Protein AF-A0A967JFW3-F1 (afdb_monomer)

Mean predicted aligned error: 3.4 Å

pLDDT: mean 95.42, std 6.38, range [61.75, 98.56]

Radius of gyration: 13.03 Å; Cα contacts (8 Å, |Δi|>4): 23; chains: 1; bounding box: 20×32×34 Å

Nearest PDB structures (foldseek):
  3lwb-assembly1_B  TM=9.738E-01  e=2.074E-02  Mycobacterium tuberculosis
  8evv-assembly1_A  TM=9.033E-01  e=3.462E-01  Pseudomonas aeruginosa PAO1
  8evv-assembly2_B  TM=9.791E-01  e=4.966E-01  Pseudomonas aeruginosa PAO1
  5nri-assembly1_A  TM=8.950E-01  e=4.966E-01  Burkholderia pseudomallei 1106a

Solvent-accessible surface area (backbone atoms only — not comparable to full-atom values): 3131 Å² total; per-residue (Å²): 138,82,93,81,85,77,92,78,63,61,78,49,82,87,21,69,60,42,42,59,38,39,77,75,72,39,47,67,68,58,48,52,52,50,52,53,51,53,56,71,71,48,75,87,70,101,123

Foldseek 3Di:
DDDDDDPDFDLDCPTPVQVVCVVVPQHSVNVVVVVVVVVVPDDPDDD

Sequence (47 aa):
LVNEVNTMPGFTPTSMFPMLWAEVGLDYPALVDRLITTALSRPVGLR

Structure (mmCIF, N/CA/C/O backbone):
data_AF-A0A967JFW3-F1
#
_entry.id   AF-A0A967JFW3-F1
#
loop_
_atom_site.group_PDB
_atom_site.id
_atom_site.type_symbol
_atom_site.label_atom_id
_atom_site.label_alt_id
_atom_site.label_comp_id
_atom_site.label_asym_id
_atom_site.label_entity_id
_atom_site.label_seq_id
_atom_site.pdbx_PDB_ins_code
_atom_site.Cartn_x
_atom_site.Cartn_y
_atom_site.Cartn_z
_atom_site.occupancy
_atom_site.B_iso_or_equiv
_atom_site.auth_seq_id
_atom_site.auth_comp_id
_atom_site.auth_asym_id
_atom_site.auth_atom_id
_atom_site.pdbx_PDB_model_num
ATOM 1 N N . LEU A 1 1 ? -2.478 -23.544 -5.282 1.00 84.38 1 LEU A N 1
ATOM 2 C CA . LEU A 1 1 ? -1.283 -23.470 -4.412 1.00 84.38 1 LEU A CA 1
ATOM 3 C C . LEU A 1 1 ? -0.961 -21.992 -4.208 1.00 84.38 1 LEU A C 1
ATOM 5 O O . LEU A 1 1 ? -1.023 -21.265 -5.191 1.00 84.38 1 LEU A O 1
ATOM 9 N N . VAL A 1 2 ? -0.679 -21.547 -2.984 1.00 93.44 2 VAL A N 1
ATOM 10 C CA . VAL A 1 2 ? -0.212 -20.178 -2.690 1.00 93.44 2 VAL A CA 1
ATOM 11 C C . VAL A 1 2 ? 1.201 -20.307 -2.139 1.00 93.44 2 VAL A C 1
ATOM 13 O O . VAL A 1 2 ? 1.405 -21.104 -1.229 1.00 93.44 2 VAL A O 1
ATOM 16 N N . ASN A 1 3 ? 2.160 -19.583 -2.720 1.00 96.62 3 ASN A N 1
ATOM 17 C CA . ASN A 1 3 ? 3.559 -19.657 -2.296 1.00 96.62 3 ASN A CA 1
ATOM 18 C C . ASN A 1 3 ? 3.801 -18.819 -1.034 1.00 96.62 3 ASN A C 1
ATOM 20 O O . ASN A 1 3 ? 4.223 -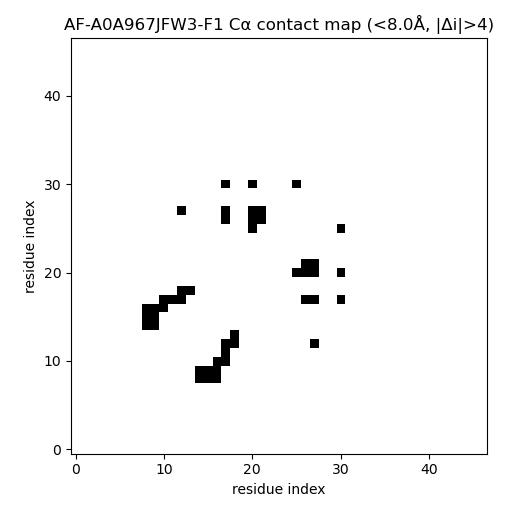19.340 -0.010 1.00 96.62 3 ASN A O 1
ATOM 24 N N . GLU A 1 4 ? 3.472 -17.528 -1.097 1.00 97.69 4 GLU A N 1
ATOM 25 C CA . GLU A 1 4 ? 3.633 -16.587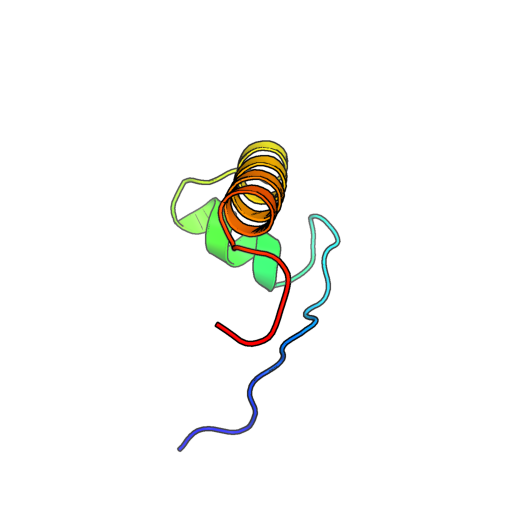 0.010 1.00 97.69 4 GLU A CA 1
ATOM 26 C C . GLU A 1 4 ? 2.627 -15.435 -0.088 1.00 97.69 4 GL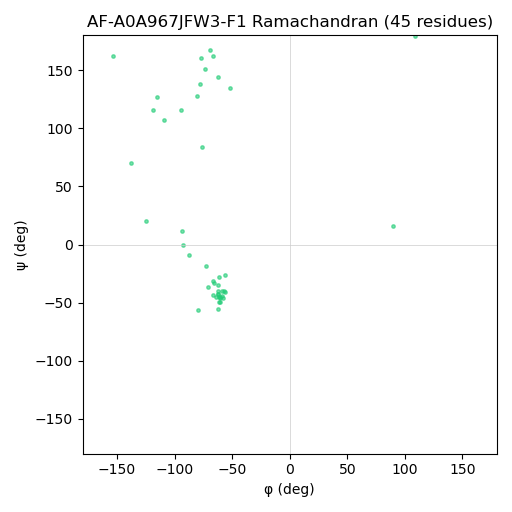U A C 1
ATOM 28 O O . GLU A 1 4 ? 2.063 -15.168 -1.152 1.00 97.69 4 GLU A O 1
ATOM 33 N N . VAL A 1 5 ? 2.431 -14.736 1.031 1.00 96.88 5 VAL A N 1
ATOM 34 C CA . VAL A 1 5 ? 1.729 -13.451 1.086 1.00 96.88 5 VAL A CA 1
ATOM 35 C C . VAL A 1 5 ? 2.714 -12.415 1.607 1.00 96.88 5 VAL A C 1
ATOM 37 O O . VAL A 1 5 ? 3.154 -12.496 2.752 1.00 96.88 5 VAL A O 1
ATOM 40 N N . ASN A 1 6 ? 3.053 -11.436 0.772 1.00 96.69 6 ASN A N 1
ATOM 41 C CA . ASN A 1 6 ? 3.965 -10.362 1.141 1.00 96.69 6 ASN A CA 1
ATOM 42 C C . ASN A 1 6 ? 3.178 -9.141 1.650 1.00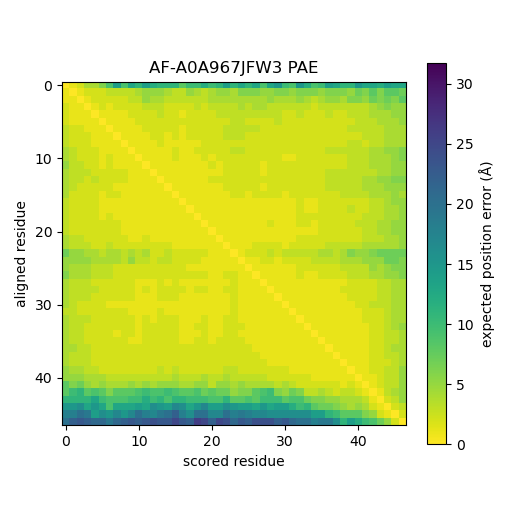 96.69 6 ASN A C 1
ATOM 44 O O . ASN A 1 6 ? 2.421 -8.527 0.899 1.00 96.69 6 ASN A O 1
ATOM 48 N N . THR A 1 7 ? 3.356 -8.787 2.924 1.00 96.56 7 THR A N 1
ATOM 49 C CA . THR A 1 7 ? 2.699 -7.634 3.567 1.00 96.56 7 THR A CA 1
ATOM 50 C C . THR A 1 7 ? 3.465 -6.318 3.397 1.00 96.56 7 THR A C 1
ATOM 52 O O . THR A 1 7 ? 2.933 -5.259 3.725 1.00 96.56 7 THR A O 1
ATOM 55 N N . MET A 1 8 ? 4.691 -6.371 2.869 1.00 97.69 8 MET A N 1
ATOM 56 C CA . MET A 1 8 ? 5.550 -5.226 2.555 1.00 97.69 8 MET A CA 1
ATOM 57 C C . MET A 1 8 ? 6.238 -5.448 1.195 1.00 97.69 8 MET A C 1
ATOM 59 O O . MET A 1 8 ? 7.441 -5.718 1.137 1.00 97.69 8 MET A O 1
ATOM 63 N N . PRO A 1 9 ? 5.486 -5.388 0.081 1.00 97.69 9 PRO A N 1
ATOM 64 C CA . PRO A 1 9 ? 6.068 -5.546 -1.245 1.00 97.69 9 PRO A CA 1
ATOM 65 C C . PRO A 1 9 ? 7.006 -4.379 -1.576 1.00 97.69 9 PRO A C 1
ATOM 67 O O . PRO A 1 9 ? 6.913 -3.297 -0.994 1.00 97.69 9 PRO A O 1
ATOM 70 N N . GLY A 1 10 ? 7.877 -4.574 -2.571 1.00 97.81 10 GLY A N 1
ATOM 71 C CA . GLY A 1 10 ? 8.623 -3.463 -3.163 1.00 97.81 10 GLY A CA 1
ATOM 72 C C . GLY A 1 10 ? 7.670 -2.341 -3.589 1.00 97.81 10 GLY A C 1
ATOM 73 O O . GLY A 1 10 ? 6.618 -2.607 -4.176 1.00 97.81 10 GLY A O 1
ATOM 74 N N . PHE A 1 11 ? 8.034 -1.099 -3.269 1.00 98.19 11 PHE A N 1
ATOM 75 C CA . PHE A 1 11 ? 7.150 0.061 -3.406 1.00 98.19 11 PHE A CA 1
ATOM 76 C C . PHE A 1 11 ? 7.748 1.189 -4.261 1.00 98.19 11 PHE A C 1
ATOM 78 O O . PHE A 1 11 ? 7.326 2.334 -4.174 1.00 98.19 11 PHE A O 1
ATOM 85 N N . THR A 1 12 ? 8.746 0.894 -5.096 1.00 97.94 12 THR A N 1
ATOM 86 C CA . THR A 1 12 ? 9.200 1.844 -6.127 1.00 97.94 12 THR A CA 1
ATOM 87 C C . THR A 1 12 ? 8.216 1.856 -7.305 1.00 97.94 12 THR A C 1
ATOM 89 O O . THR A 1 12 ? 7.518 0.862 -7.503 1.00 97.94 12 THR A O 1
ATOM 92 N N . PRO A 1 13 ? 8.194 2.894 -8.162 1.00 97.38 13 PRO A N 1
ATOM 93 C CA . PRO A 1 13 ? 7.314 2.916 -9.339 1.00 97.38 13 PRO A CA 1
ATOM 94 C C . PRO A 1 13 ? 7.486 1.718 -10.288 1.00 97.38 13 PRO A C 1
ATOM 96 O O . PRO A 1 13 ? 6.552 1.336 -10.981 1.00 97.38 13 PRO A O 1
ATOM 99 N N . THR A 1 14 ? 8.675 1.110 -10.304 1.00 97.38 14 THR A N 1
ATOM 100 C CA . THR A 1 14 ? 9.011 -0.075 -11.110 1.00 97.38 14 THR A CA 1
ATOM 101 C C . THR A 1 14 ? 8.812 -1.399 -10.369 1.00 97.38 14 THR A C 1
ATOM 103 O O . THR A 1 14 ? 9.083 -2.464 -10.919 1.00 97.38 14 THR A O 1
ATOM 106 N N . SER A 1 15 ? 8.379 -1.366 -9.109 1.00 98.38 15 SER A N 1
ATOM 107 C CA . SER A 1 15 ? 8.074 -2.575 -8.350 1.00 98.38 15 SER A CA 1
ATOM 108 C C . SER A 1 15 ? 6.764 -3.202 -8.833 1.00 98.38 15 SER A C 1
ATOM 110 O O . SER A 1 15 ? 5.848 -2.517 -9.282 1.00 98.38 15 SER A O 1
ATOM 112 N N . MET A 1 16 ? 6.649 -4.524 -8.693 1.00 97.75 16 MET A N 1
ATOM 113 C CA . MET A 1 16 ? 5.483 -5.279 -9.163 1.00 97.75 16 MET A CA 1
ATOM 114 C C . MET A 1 16 ? 4.156 -4.783 -8.565 1.00 97.75 16 MET A C 1
ATOM 116 O O . MET A 1 16 ? 3.168 -4.708 -9.286 1.00 97.75 16 MET A O 1
ATOM 120 N N . PHE A 1 17 ? 4.120 -4.424 -7.274 1.00 97.94 17 PHE A N 1
ATOM 121 C CA . PHE A 1 17 ? 2.881 -3.980 -6.627 1.00 97.94 17 PHE A CA 1
ATOM 122 C C . PHE A 1 17 ? 2.328 -2.688 -7.263 1.00 97.94 17 PHE A C 1
ATOM 124 O O . PHE A 1 17 ? 1.204 -2.741 -7.759 1.00 97.94 17 PHE A O 1
ATOM 131 N N 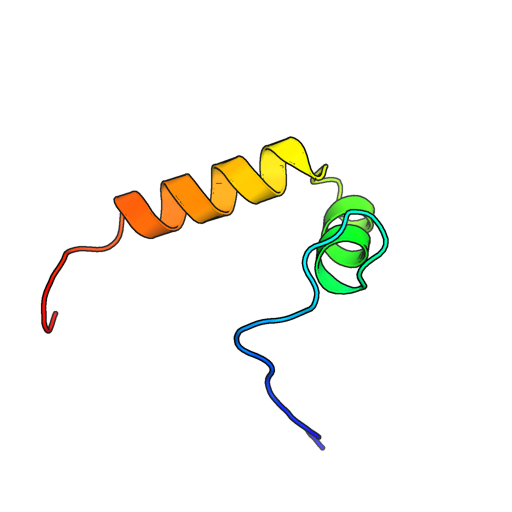. PRO A 1 18 ? 3.084 -1.573 -7.363 1.00 98.06 18 PRO A N 1
ATOM 132 C CA . PRO A 1 18 ? 2.636 -0.396 -8.109 1.00 98.06 18 PRO A CA 1
ATOM 133 C C . PRO A 1 18 ? 2.275 -0.642 -9.577 1.00 98.06 18 PRO A C 1
ATOM 135 O O . PRO A 1 18 ? 1.263 -0.117 -10.034 1.00 98.06 18 PRO A O 1
ATOM 138 N N . MET A 1 19 ? 3.049 -1.455 -10.308 1.00 98.25 19 MET A N 1
ATOM 139 C CA . MET A 1 19 ? 2.762 -1.730 -11.724 1.00 98.25 19 MET A CA 1
ATOM 140 C C . MET A 1 19 ? 1.412 -2.431 -11.918 1.00 98.25 19 MET A C 1
ATOM 142 O O . MET A 1 19 ? 0.641 -2.031 -12.781 1.00 98.25 19 MET A O 1
ATOM 146 N N . LEU A 1 20 ? 1.077 -3.423 -11.085 1.00 98.00 20 LEU A N 1
ATOM 147 C CA . LEU A 1 20 ? -0.215 -4.117 -11.174 1.00 98.00 20 LEU A CA 1
ATOM 148 C C . LEU A 1 20 ? -1.409 -3.180 -10.929 1.00 98.00 20 LEU A C 1
ATOM 150 O O . LEU A 1 20 ? -2.458 -3.349 -11.545 1.00 98.00 20 LEU A O 1
ATOM 154 N N . TRP A 1 21 ? -1.257 -2.191 -10.045 1.00 98.12 21 TRP A N 1
ATOM 155 C CA . TRP A 1 21 ? -2.285 -1.172 -9.814 1.00 98.12 21 TRP A CA 1
ATOM 156 C C . TRP A 1 21 ? -2.417 -0.196 -10.988 1.00 98.12 21 TRP A C 1
ATOM 158 O O . TRP A 1 21 ? -3.536 0.180 -11.341 1.00 98.12 21 TRP A O 1
ATOM 168 N N . ALA A 1 22 ? -1.302 0.159 -11.629 1.00 97.94 22 ALA A N 1
ATOM 169 C CA . ALA A 1 22 ? -1.313 1.003 -12.819 1.00 97.94 22 ALA A CA 1
ATOM 170 C C . ALA A 1 22 ? -2.061 0.338 -13.987 1.00 97.94 22 ALA A C 1
ATOM 172 O O . ALA A 1 22 ? -2.855 1.002 -14.651 1.00 97.94 22 ALA A O 1
ATOM 173 N N . GLU A 1 23 ? -1.896 -0.976 -14.179 1.00 98.00 23 GLU A N 1
ATOM 174 C CA . GLU A 1 23 ? -2.611 -1.748 -15.213 1.00 98.00 23 GLU A CA 1
ATOM 175 C C . GLU A 1 23 ? -4.138 -1.744 -15.029 1.00 98.00 23 GLU A C 1
ATOM 177 O O . GLU A 1 23 ? -4.888 -1.836 -15.999 1.00 98.00 23 GLU A O 1
ATOM 182 N N . VAL A 1 24 ? -4.625 -1.593 -13.793 1.00 96.25 24 VAL A N 1
ATOM 183 C CA . VAL A 1 24 ? -6.066 -1.457 -13.502 1.00 96.25 24 VAL A CA 1
ATOM 184 C C . VAL A 1 24 ? -6.527 0.004 -13.421 1.00 96.25 24 VAL A C 1
ATOM 186 O O . VAL A 1 24 ? -7.6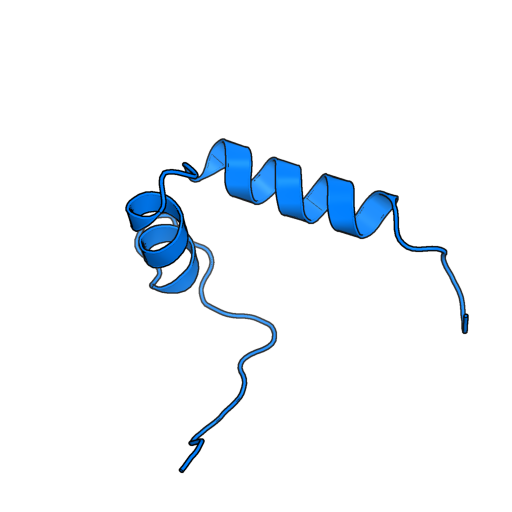53 0.274 -13.002 1.00 96.25 24 VAL A O 1
ATOM 189 N N . GLY A 1 25 ? -5.680 0.948 -13.841 1.00 96.94 25 GLY A N 1
ATOM 190 C CA . GLY A 1 25 ? -6.012 2.367 -13.974 1.00 96.94 25 GLY A CA 1
ATOM 191 C C . GLY A 1 25 ? -5.770 3.220 -12.727 1.00 96.94 25 GLY A C 1
ATOM 192 O O . GLY A 1 25 ? -6.299 4.328 -12.657 1.00 96.94 25 GLY A O 1
ATOM 193 N N . LEU A 1 26 ? -4.999 2.739 -11.744 1.00 97.69 26 LEU A N 1
ATOM 194 C CA . LEU A 1 26 ? -4.622 3.517 -10.561 1.00 97.69 26 LEU A CA 1
ATOM 195 C C . LEU A 1 26 ? -3.132 3.869 -10.610 1.00 97.69 26 LEU A C 1
ATOM 197 O O . LEU A 1 26 ? -2.276 3.010 -10.401 1.00 97.69 26 LEU A O 1
ATOM 201 N N . ASP A 1 27 ? -2.822 5.136 -10.882 1.00 97.75 27 ASP A N 1
ATOM 202 C CA . ASP A 1 27 ? -1.438 5.599 -10.944 1.00 97.75 27 ASP A CA 1
ATOM 203 C C . ASP A 1 27 ? -0.750 5.613 -9.566 1.00 97.75 27 ASP A C 1
ATOM 205 O O . ASP A 1 27 ? -1.367 5.444 -8.511 1.00 97.75 27 ASP A O 1
ATOM 209 N N . TYR A 1 28 ? 0.576 5.767 -9.575 1.00 98.00 28 TYR A N 1
ATOM 210 C CA . TYR A 1 28 ? 1.382 5.670 -8.359 1.00 98.00 28 TYR A CA 1
ATOM 211 C C . TYR A 1 28 ? 1.004 6.714 -7.287 1.00 98.00 28 TYR A C 1
ATOM 213 O O . TYR A 1 28 ? 0.830 6.311 -6.133 1.00 98.00 28 TYR A O 1
ATOM 221 N N . PRO A 1 29 ? 0.817 8.014 -7.606 1.00 98.25 29 PRO A N 1
ATOM 222 C CA . PRO A 1 29 ? 0.317 8.983 -6.631 1.00 98.25 29 PRO A CA 1
ATOM 223 C C . PRO A 1 29 ? -1.054 8.606 -6.053 1.00 98.25 29 PRO A C 1
ATOM 225 O O . PRO A 1 29 ? -1.212 8.609 -4.831 1.00 98.25 29 PRO A O 1
ATOM 228 N N . ALA A 1 30 ? -2.019 8.200 -6.887 1.00 98.38 30 ALA A N 1
ATOM 229 C CA . ALA A 1 30 ? -3.345 7.809 -6.412 1.00 98.38 30 ALA A CA 1
ATOM 230 C C . ALA A 1 30 ? -3.309 6.538 -5.546 1.00 98.38 30 ALA A C 1
ATOM 232 O O . ALA A 1 30 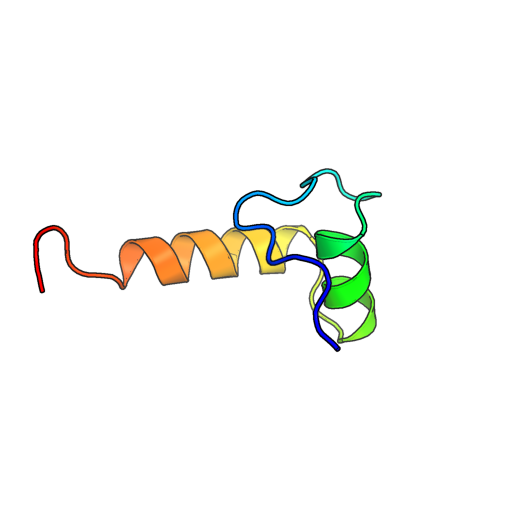? -4.078 6.411 -4.589 1.00 98.38 30 ALA A O 1
ATOM 233 N N . LEU A 1 31 ? -2.402 5.600 -5.836 1.00 98.12 31 LEU A N 1
ATOM 234 C CA . LEU A 1 31 ? -2.166 4.424 -4.999 1.00 98.12 31 LEU A CA 1
ATOM 235 C C . LEU A 1 31 ? -1.639 4.813 -3.612 1.00 98.12 31 LEU A C 1
ATOM 237 O O . LEU A 1 31 ? -2.130 4.293 -2.607 1.00 98.12 31 LEU A O 1
ATOM 241 N N . VAL A 1 32 ? -0.671 5.729 -3.544 1.00 98.25 32 VAL A N 1
ATOM 242 C CA . VAL A 1 32 ? -0.133 6.239 -2.272 1.00 98.25 32 VAL A CA 1
ATOM 243 C C . VAL A 1 32 ? -1.239 6.914 -1.458 1.00 98.25 32 VAL A C 1
ATOM 245 O O . VAL A 1 32 ? -1.452 6.546 -0.299 1.00 98.25 32 VAL A O 1
ATOM 248 N N . ASP A 1 33 ? -2.004 7.814 -2.077 1.00 98.56 33 ASP A N 1
ATOM 249 C CA . ASP A 1 33 ? -3.128 8.499 -1.429 1.00 98.56 33 ASP A CA 1
ATOM 250 C C . ASP A 1 33 ? -4.187 7.516 -0.925 1.00 98.56 33 ASP A C 1
ATOM 252 O O . ASP A 1 33 ? -4.700 7.654 0.193 1.00 98.56 33 ASP A O 1
ATOM 256 N N . ARG A 1 34 ? -4.483 6.470 -1.706 1.00 97.81 34 ARG A N 1
ATOM 257 C CA . ARG A 1 34 ? -5.417 5.412 -1.309 1.00 97.81 34 ARG A CA 1
ATOM 258 C C . ARG A 1 34 ? -4.937 4.670 -0.066 1.00 97.81 34 ARG A C 1
ATOM 260 O O . ARG A 1 34 ? -5.746 4.419 0.831 1.00 97.81 34 ARG A O 1
ATOM 267 N N . LEU A 1 35 ? -3.658 4.301 0.007 1.00 97.88 35 LEU A N 1
ATOM 268 C CA . LEU A 1 35 ? -3.108 3.590 1.165 1.00 97.88 35 LEU A CA 1
ATOM 269 C C . LEU A 1 35 ? -3.106 4.465 2.419 1.00 97.88 35 LEU A C 1
ATOM 271 O O . LEU A 1 35 ? -3.524 3.997 3.479 1.00 97.88 35 LEU A O 1
ATOM 275 N N . ILE A 1 36 ? -2.705 5.732 2.293 1.00 98.06 36 ILE A N 1
ATOM 276 C CA . ILE A 1 36 ? -2.723 6.696 3.401 1.00 98.06 36 ILE A CA 1
ATOM 277 C C . ILE A 1 36 ? -4.156 6.892 3.900 1.00 98.06 36 ILE A C 1
ATOM 279 O O . ILE A 1 36 ? -4.419 6.749 5.093 1.00 98.06 36 ILE A O 1
ATOM 283 N N . THR A 1 37 ? -5.102 7.134 2.991 1.00 98.31 37 THR A N 1
ATOM 284 C CA . THR A 1 37 ? -6.524 7.291 3.333 1.00 98.31 37 THR A CA 1
ATOM 285 C C . THR A 1 37 ? -7.071 6.047 4.033 1.00 98.31 37 THR A C 1
ATOM 287 O O . THR A 1 37 ? -7.740 6.149 5.062 1.00 98.31 37 THR A O 1
ATOM 290 N N . THR A 1 38 ? -6.737 4.857 3.526 1.00 97.31 38 THR A N 1
ATOM 291 C CA . THR A 1 38 ? -7.137 3.582 4.140 1.00 97.31 38 THR A CA 1
ATOM 292 C C . THR A 1 38 ? -6.571 3.457 5.555 1.00 97.31 38 THR A C 1
ATOM 294 O O . THR A 1 38 ? -7.305 3.110 6.481 1.00 97.31 38 THR A O 1
ATOM 297 N N . ALA A 1 39 ? -5.295 3.793 5.750 1.00 95.81 39 ALA A N 1
ATOM 298 C CA . ALA A 1 39 ? -4.650 3.754 7.058 1.00 95.81 39 ALA A CA 1
ATOM 299 C C . ALA A 1 39 ? -5.297 4.728 8.054 1.00 95.81 39 ALA A C 1
ATOM 301 O O . ALA A 1 39 ? -5.554 4.338 9.191 1.00 95.81 39 ALA A O 1
ATOM 302 N N . LEU A 1 40 ? -5.614 5.953 7.621 1.00 96.38 40 LEU A N 1
ATOM 303 C CA . LEU A 1 40 ? -6.280 6.967 8.446 1.00 96.38 40 LEU A CA 1
ATOM 304 C C . LEU A 1 40 ? -7.722 6.586 8.810 1.00 96.38 40 LEU A C 1
ATOM 306 O O . LEU A 1 40 ? -8.195 6.943 9.885 1.00 96.38 40 LEU A O 1
ATOM 310 N N . SER A 1 41 ? -8.419 5.851 7.938 1.00 96.12 41 SER A N 1
ATOM 311 C CA . SER A 1 41 ? -9.779 5.365 8.215 1.00 96.12 41 SER A CA 1
ATOM 312 C C . SER A 1 41 ? -9.825 4.234 9.247 1.00 96.12 41 SER A C 1
ATOM 314 O O . SER A 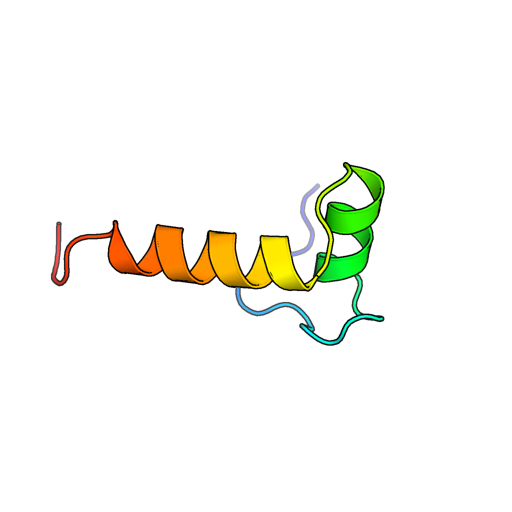1 41 ? -10.879 3.964 9.828 1.00 96.12 41 SER A O 1
ATOM 316 N N . ARG A 1 42 ? -8.694 3.559 9.486 1.00 93.94 42 ARG A N 1
ATOM 317 C CA . ARG A 1 42 ? -8.623 2.440 10.422 1.00 93.94 42 ARG A CA 1
ATOM 318 C C . ARG A 1 42 ? -8.502 2.969 11.857 1.00 93.94 42 ARG A C 1
ATOM 320 O O . ARG A 1 42 ? -7.597 3.757 12.131 1.00 93.94 42 ARG A O 1
ATOM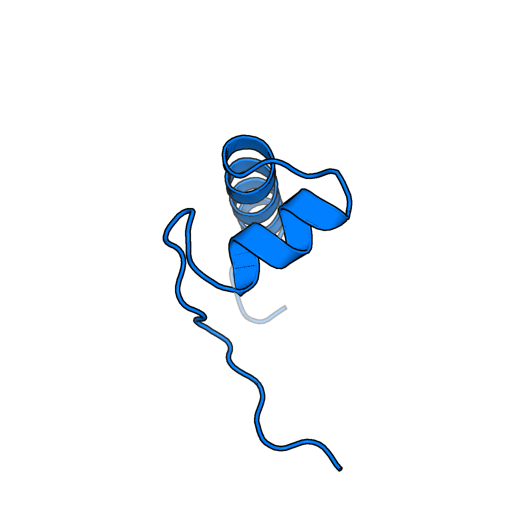 327 N N . PRO A 1 43 ? -9.357 2.529 12.798 1.00 91.25 43 PRO A N 1
ATOM 328 C CA . PRO A 1 43 ? -9.231 2.932 14.191 1.00 91.25 43 PRO A CA 1
ATOM 329 C C . PRO A 1 43 ? -7.895 2.463 14.775 1.00 91.25 43 PRO A C 1
ATOM 331 O O . PRO A 1 43 ? -7.400 1.377 14.468 1.00 91.25 43 PRO A O 1
ATOM 334 N N . VAL A 1 44 ? -7.321 3.284 15.651 1.00 89.88 44 VAL A N 1
ATOM 335 C CA . VAL A 1 44 ? -6.161 2.894 16.456 1.00 89.88 44 VAL A CA 1
ATOM 336 C C . VAL A 1 44 ? -6.604 2.004 17.625 1.00 89.88 44 VAL A C 1
ATOM 338 O O . VAL A 1 44 ? -7.615 2.278 18.273 1.00 89.88 44 VAL A O 1
ATOM 341 N N . GLY A 1 45 ? -5.836 0.948 17.909 1.00 84.44 45 GLY A N 1
ATOM 342 C CA . GLY A 1 45 ? -6.085 0.008 19.010 1.00 84.44 45 GLY A CA 1
ATOM 343 C C . GLY A 1 45 ? -6.562 -1.379 18.563 1.00 84.44 45 GLY A C 1
ATOM 344 O O . GLY A 1 45 ? -6.690 -1.657 17.375 1.00 84.44 45 GLY A O 1
ATOM 345 N N . LEU A 1 46 ? -6.785 -2.269 19.535 1.00 78.75 46 LEU A N 1
ATOM 346 C CA . LEU A 1 46 ? -7.344 -3.607 19.317 1.00 78.75 46 LEU A CA 1
ATOM 347 C C . LEU A 1 46 ? -8.855 -3.478 19.086 1.00 78.75 46 LEU A C 1
ATOM 349 O O . LEU A 1 46 ? -9.640 -3.551 20.032 1.00 78.75 46 LEU A O 1
ATOM 353 N N . ARG A 1 47 ? -9.254 -3.199 17.850 1.00 61.75 47 ARG A N 1
ATOM 354 C CA . ARG A 1 47 ? -10.646 -3.261 17.403 1.00 61.75 47 ARG A CA 1
ATOM 355 C C . ARG A 1 47 ? -10.715 -3.960 16.061 1.00 61.75 47 ARG A C 1
ATOM 357 O O . ARG A 1 47 ? -9.901 -3.596 15.185 1.00 61.75 47 ARG A O 1
#

Secondary structure (DSSP, 8-state):
------SS---STTSHHHHHHHHTT--HHHHHHHHHHHHHHSPSS--